Protein AF-A0A8H7M0T4-F1 (afdb_monomer)

pLDDT: mean 70.13, std 19.24, range [38.62, 97.56]

Secondary structure (DSSP, 8-state):
--PPPPHHHHHHHHTSHHHHHHHHHHHHHHHHHHHHHHHHHHHHHTTTSTT----------------HHHHHTTTTSSS--S-----TTSSHHHHSSSSS-TTS-HHHHHHHHHHHHHHH-HHHHHHHHHH-STTTS--GGGS-----TT--------------

Organism: NCBI:txid456999

Mean predicted aligned error: 22.92 Å

Structure (mmCIF, N/CA/C/O backbone):
data_AF-A0A8H7M0T4-F1
#
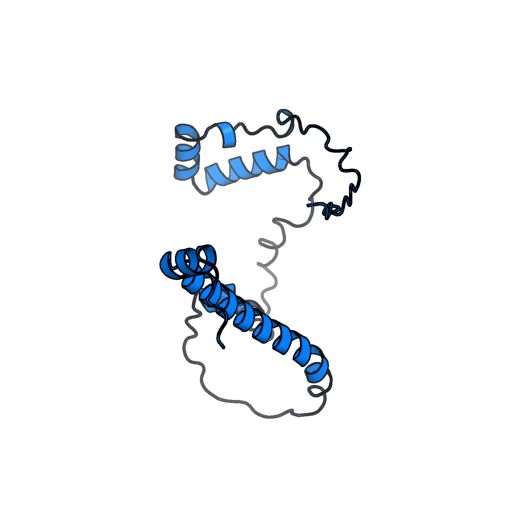_entry.id   AF-A0A8H7M0T4-F1
#
loop_
_atom_site.group_PDB
_atom_site.id
_atom_site.type_symbol
_atom_site.label_atom_id
_atom_site.label_alt_id
_atom_site.label_comp_id
_atom_site.label_asym_id
_atom_site.label_entity_id
_atom_site.label_seq_id
_atom_site.pdbx_PDB_ins_code
_atom_site.Cartn_x
_atom_site.Cartn_y
_atom_site.Cartn_z
_atom_site.occupancy
_atom_site.B_iso_or_equiv
_atom_site.auth_seq_id
_atom_site.auth_comp_id
_atom_site.auth_asym_id
_atom_site.auth_atom_id
_atom_site.pdbx_PDB_model_num
ATOM 1 N N . MET A 1 1 ? -23.831 -43.250 -9.443 1.00 47.44 1 MET A N 1
ATOM 2 C CA . MET A 1 1 ? -24.557 -42.620 -8.314 1.00 47.44 1 MET A CA 1
ATOM 3 C C . MET A 1 1 ? -23.833 -41.342 -7.909 1.00 47.44 1 MET A C 1
ATOM 5 O O . MET A 1 1 ? -22.732 -41.420 -7.381 1.00 47.44 1 MET A O 1
ATOM 9 N N . GLY A 1 2 ? -24.383 -40.166 -8.223 1.00 66.06 2 GLY A N 1
ATOM 10 C CA . GLY A 1 2 ? -23.748 -38.892 -7.874 1.00 66.06 2 GLY A CA 1
ATOM 11 C C . GLY A 1 2 ? -23.828 -38.643 -6.369 1.00 66.06 2 GLY A C 1
ATOM 12 O O . GLY A 1 2 ? -24.925 -38.491 -5.830 1.00 66.06 2 GLY A O 1
ATOM 13 N N . LYS A 1 3 ? -22.680 -38.611 -5.682 1.00 79.94 3 LYS A N 1
ATOM 14 C CA . LYS A 1 3 ? -22.619 -38.201 -4.274 1.00 79.94 3 LYS A CA 1
ATOM 15 C C . LYS A 1 3 ? -23.128 -36.760 -4.187 1.00 79.94 3 LYS A C 1
ATOM 17 O O . LYS A 1 3 ? -22.588 -35.864 -4.833 1.00 79.94 3 LYS A O 1
ATOM 22 N N . LYS A 1 4 ? -24.216 -36.542 -3.443 1.00 82.06 4 LYS A N 1
ATOM 23 C CA . LYS A 1 4 ? -24.786 -35.203 -3.253 1.00 82.06 4 LYS A CA 1
ATOM 24 C C . LYS A 1 4 ? -23.748 -34.339 -2.537 1.00 82.06 4 LYS A C 1
ATOM 26 O O . LYS A 1 4 ? -23.214 -34.751 -1.513 1.00 82.06 4 LYS A O 1
ATOM 31 N N . ALA A 1 5 ? -23.497 -33.142 -3.062 1.00 85.69 5 ALA A N 1
ATOM 32 C CA . ALA A 1 5 ? -22.607 -32.179 -2.425 1.00 85.69 5 ALA A CA 1
ATOM 33 C C . ALA A 1 5 ? -23.087 -31.866 -0.995 1.00 85.69 5 ALA A C 1
ATOM 35 O O . ALA A 1 5 ? -24.303 -31.755 -0.763 1.00 85.69 5 ALA A O 1
ATOM 36 N N . ALA A 1 6 ? -22.138 -31.747 -0.059 1.00 92.00 6 ALA A N 1
ATOM 37 C CA . ALA A 1 6 ? -22.405 -31.495 1.354 1.00 92.00 6 ALA A CA 1
ATOM 38 C C . ALA A 1 6 ? -23.278 -30.244 1.539 1.00 92.00 6 ALA A C 1
ATOM 40 O O . ALA A 1 6 ? -23.205 -29.290 0.758 1.00 92.00 6 ALA A O 1
ATOM 41 N N . LYS A 1 7 ? -24.114 -30.223 2.582 1.00 90.69 7 LYS A N 1
ATOM 42 C CA . LYS A 1 7 ? -25.057 -29.116 2.824 1.00 90.69 7 LYS A CA 1
ATOM 43 C C . LYS A 1 7 ? -24.342 -27.756 2.888 1.00 90.69 7 LYS A C 1
ATOM 45 O O . LYS A 1 7 ? -24.853 -26.796 2.319 1.00 90.69 7 LYS A O 1
ATOM 50 N N . SER A 1 8 ? -23.147 -27.707 3.477 1.00 89.25 8 SER A N 1
ATOM 51 C CA . SER A 1 8 ? -22.270 -26.527 3.523 1.00 89.25 8 SER A CA 1
ATOM 52 C C . SER A 1 8 ? -21.900 -26.017 2.127 1.00 89.25 8 SER A C 1
ATOM 54 O O . SER A 1 8 ? -22.167 -24.865 1.797 1.00 89.25 8 SER A O 1
ATOM 56 N N . THR A 1 9 ? -21.401 -26.892 1.250 1.00 89.38 9 THR A N 1
ATOM 57 C CA . THR A 1 9 ? -21.038 -26.528 -0.133 1.00 89.38 9 THR A CA 1
ATOM 58 C C . THR A 1 9 ? -22.228 -25.999 -0.935 1.00 89.38 9 THR A C 1
ATOM 60 O O . THR A 1 9 ? -22.076 -25.101 -1.759 1.00 89.38 9 THR A O 1
ATOM 63 N N . ARG A 1 10 ? -23.445 -26.486 -0.656 1.00 89.88 10 ARG A N 1
ATOM 64 C CA . ARG A 1 10 ? -24.669 -25.981 -1.294 1.00 89.88 10 ARG A CA 1
ATOM 65 C C . ARG A 1 10 ? -25.045 -24.581 -0.806 1.00 89.88 10 ARG A C 1
ATOM 67 O O . ARG A 1 10 ? -25.566 -23.793 -1.591 1.00 89.88 10 ARG A O 1
ATOM 74 N N . LYS A 1 11 ? -24.782 -24.262 0.464 1.00 93.44 11 LYS A N 1
ATOM 75 C CA . LYS A 1 11 ? -24.976 -22.913 1.020 1.00 93.44 11 LYS A CA 1
ATOM 76 C C . LYS A 1 11 ? -23.950 -21.932 0.455 1.00 93.44 11 LYS A C 1
ATOM 78 O O . LYS A 1 11 ? -24.356 -20.867 0.016 1.00 93.44 11 LYS A O 1
ATOM 83 N N . PHE A 1 12 ? -22.689 -22.342 0.335 1.00 91.62 12 PHE A N 1
ATOM 84 C CA . PHE A 1 12 ? -21.624 -21.554 -0.300 1.00 91.62 12 PHE A CA 1
ATOM 85 C C . PHE A 1 12 ? -21.854 -21.326 -1.807 1.00 91.62 12 PHE A C 1
ATOM 87 O O . PHE A 1 12 ? -21.570 -20.270 -2.369 1.00 91.62 12 PHE A O 1
ATOM 94 N N . ALA A 1 13 ? -22.436 -22.311 -2.496 1.00 91.06 13 ALA A N 1
ATOM 95 C CA . ALA A 1 13 ? -22.881 -22.118 -3.872 1.00 91.06 13 ALA A CA 1
ATOM 96 C C . ALA A 1 13 ? -24.031 -21.098 -3.958 1.00 91.06 13 ALA A C 1
ATOM 98 O O . ALA A 1 13 ? -24.051 -20.270 -4.867 1.00 91.06 13 ALA A O 1
ATOM 99 N N . LYS A 1 14 ? -24.972 -21.140 -3.003 1.00 91.62 14 LYS A N 1
ATOM 100 C CA . LYS A 1 14 ? -26.124 -20.229 -2.947 1.00 91.62 14 LYS A CA 1
ATOM 101 C C . LYS A 1 14 ? -25.751 -18.811 -2.484 1.00 91.62 14 LYS A C 1
ATOM 103 O O . LYS A 1 14 ? -26.413 -17.878 -2.920 1.00 91.62 14 LYS A O 1
ATOM 108 N N . SER A 1 15 ? -24.704 -18.635 -1.669 1.00 94.00 15 SER A N 1
ATOM 109 C CA . SER A 1 15 ? -24.203 -17.316 -1.234 1.00 94.00 15 SER A CA 1
ATOM 110 C C . SER A 1 15 ? -23.589 -16.502 -2.381 1.00 94.00 15 SER A C 1
ATOM 112 O O . SER A 1 15 ? -23.386 -15.301 -2.251 1.00 94.00 15 SER A O 1
ATOM 114 N N . GLY A 1 16 ? -23.297 -17.133 -3.526 1.00 94.31 16 GLY A N 1
ATOM 115 C CA . GLY A 1 16 ? -22.668 -16.479 -4.677 1.00 94.31 16 GLY A CA 1
ATOM 116 C C . GLY A 1 16 ? -21.148 -16.334 -4.552 1.00 94.31 16 GLY A C 1
ATOM 117 O O . GLY A 1 16 ? -20.478 -16.026 -5.542 1.00 94.31 16 GLY A O 1
ATOM 118 N N . GLU A 1 17 ? -20.576 -16.645 -3.390 1.00 94.19 17 GLU A N 1
ATOM 119 C CA . GLU A 1 17 ? -19.130 -16.659 -3.153 1.00 94.19 17 GLU A CA 1
ATOM 120 C C . GLU A 1 17 ? -18.426 -17.688 -4.038 1.00 94.19 17 GLU A C 1
ATOM 122 O O . GLU A 1 17 ? -17.358 -17.411 -4.584 1.00 94.19 17 GLU A O 1
ATOM 127 N N . LEU A 1 18 ? -19.060 -18.837 -4.302 1.00 93.88 18 LEU A N 1
ATOM 128 C CA . LEU A 1 18 ? -18.538 -19.818 -5.256 1.00 93.88 18 LEU A CA 1
ATOM 129 C C . LEU A 1 18 ? -18.341 -19.216 -6.656 1.00 93.88 18 LEU A C 1
ATOM 131 O O . LEU A 1 18 ? -17.346 -19.480 -7.328 1.00 93.88 18 LEU A O 1
ATOM 135 N N . LYS A 1 19 ? -19.270 -18.371 -7.111 1.00 95.50 19 LYS A N 1
ATOM 136 C CA . LYS A 1 19 ? -19.150 -17.711 -8.416 1.00 95.50 19 LYS A CA 1
ATOM 137 C C . LYS A 1 19 ? -18.009 -16.691 -8.405 1.00 95.50 19 LYS A C 1
ATOM 139 O O . LYS A 1 19 ? -17.222 -16.666 -9.352 1.00 95.50 19 LYS A O 1
ATOM 144 N N . ARG A 1 20 ? -17.889 -15.899 -7.332 1.00 96.44 20 ARG A N 1
ATOM 145 C CA . ARG A 1 20 ? -16.819 -14.901 -7.154 1.00 96.44 20 ARG A CA 1
ATOM 146 C C . ARG A 1 20 ? -15.436 -15.554 -7.123 1.00 96.44 20 ARG A C 1
ATOM 148 O O . ARG A 1 20 ? -14.560 -15.167 -7.891 1.00 96.44 20 ARG A O 1
ATOM 155 N N . THR A 1 21 ? -15.267 -16.605 -6.326 1.00 96.06 21 THR A N 1
ATOM 156 C CA . THR A 1 21 ? -14.008 -17.364 -6.210 1.00 96.06 21 THR A CA 1
ATOM 157 C C . THR A 1 21 ? -13.610 -18.033 -7.525 1.00 96.06 21 THR A C 1
ATOM 159 O O . THR A 1 21 ? -12.448 -17.961 -7.928 1.00 96.06 21 THR A O 1
ATOM 162 N N . ILE A 1 22 ? -14.561 -18.620 -8.263 1.00 96.38 22 ILE A N 1
ATOM 163 C CA . ILE A 1 22 ? -14.287 -19.182 -9.594 1.00 96.38 22 ILE A CA 1
ATOM 164 C C . ILE A 1 22 ? -13.835 -18.089 -10.571 1.00 96.38 22 ILE A C 1
ATOM 166 O O . ILE A 1 22 ? -12.882 -18.306 -11.323 1.00 96.38 22 ILE A O 1
ATOM 170 N N . GLN A 1 23 ? -14.486 -16.923 -10.578 1.00 97.00 23 GLN A N 1
ATOM 171 C CA . GLN A 1 23 ? -14.100 -15.806 -11.447 1.00 97.00 23 GLN A CA 1
ATOM 172 C C . GLN A 1 23 ? -12.712 -15.259 -11.094 1.00 97.00 23 GLN A C 1
ATOM 174 O O . GLN A 1 23 ? -11.881 -15.119 -11.992 1.00 97.00 23 GLN A O 1
ATOM 179 N N . ALA A 1 24 ? -12.428 -15.034 -9.809 1.00 97.06 24 ALA A N 1
ATOM 180 C CA . ALA A 1 24 ? -11.113 -14.612 -9.329 1.00 97.06 24 ALA A CA 1
ATOM 181 C C . ALA A 1 24 ? -10.023 -15.610 -9.746 1.00 97.06 24 ALA A C 1
ATOM 183 O O . ALA A 1 24 ? -9.022 -15.236 -10.356 1.00 97.06 24 ALA A O 1
ATOM 184 N N . ARG A 1 25 ? -10.272 -16.912 -9.550 1.00 96.62 25 ARG A N 1
ATOM 185 C CA . ARG A 1 25 ? -9.341 -17.972 -9.957 1.00 96.62 25 ARG A CA 1
ATOM 186 C C . ARG A 1 25 ? -9.109 -18.003 -11.467 1.00 96.62 25 ARG A C 1
ATOM 188 O O . ARG A 1 25 ? -7.992 -18.273 -11.900 1.00 96.62 25 ARG A O 1
ATOM 195 N N . ARG A 1 26 ? -10.135 -17.745 -12.284 1.00 97.56 26 ARG A N 1
ATOM 196 C CA . ARG A 1 26 ? -9.992 -17.665 -13.750 1.00 97.56 26 ARG A CA 1
ATOM 197 C C . ARG A 1 26 ? -9.142 -16.468 -14.168 1.00 97.56 26 ARG A C 1
ATOM 199 O O . ARG A 1 26 ? -8.243 -16.651 -14.982 1.00 97.56 26 ARG A O 1
ATOM 206 N N . LYS A 1 27 ? -9.382 -15.288 -13.586 1.00 97.19 27 LYS A N 1
ATOM 207 C CA . LYS A 1 27 ? -8.573 -14.084 -13.838 1.00 97.19 27 LYS A CA 1
ATOM 208 C C . LYS A 1 27 ? -7.111 -14.321 -13.463 1.00 97.19 27 LYS A C 1
ATOM 210 O O . LYS A 1 27 ? -6.233 -14.139 -14.299 1.00 97.19 27 LYS A O 1
ATOM 215 N N . PHE A 1 28 ? -6.864 -14.849 -12.265 1.00 96.00 28 PHE A N 1
ATOM 216 C CA . PHE A 1 28 ? -5.516 -15.172 -11.803 1.00 96.00 28 PHE A CA 1
ATOM 217 C C . PHE A 1 28 ? -4.814 -16.190 -12.712 1.00 96.00 28 PHE A C 1
ATOM 219 O O . PHE A 1 28 ? -3.666 -15.991 -13.096 1.00 96.00 28 PHE A O 1
ATOM 226 N N . LYS A 1 29 ? -5.509 -17.259 -13.131 1.00 96.44 29 LYS A N 1
ATOM 227 C CA . LYS A 1 29 ? -4.959 -18.228 -14.094 1.00 96.44 29 LYS A CA 1
ATOM 228 C C . LYS A 1 29 ? -4.620 -17.587 -15.438 1.00 96.44 29 LYS A C 1
ATOM 230 O O . LYS A 1 29 ? -3.588 -17.926 -16.004 1.00 96.44 29 LYS A O 1
ATOM 235 N N . ALA A 1 30 ? -5.460 -16.683 -15.942 1.00 94.75 30 ALA A N 1
ATOM 236 C CA . ALA A 1 30 ? -5.205 -15.989 -17.201 1.00 94.75 30 ALA A CA 1
ATOM 237 C C . ALA A 1 30 ? -3.964 -15.087 -17.106 1.00 94.75 30 ALA A C 1
ATOM 239 O O . ALA A 1 30 ? -3.115 -15.131 -17.993 1.00 94.75 30 ALA A O 1
ATOM 240 N N . VAL A 1 31 ? -3.826 -14.327 -16.015 1.00 94.25 31 VAL A N 1
ATOM 241 C CA . VAL A 1 31 ? -2.638 -13.498 -15.755 1.00 94.25 31 VAL A CA 1
ATOM 242 C C . VAL A 1 31 ? -1.396 -14.379 -15.622 1.00 94.25 31 VAL A C 1
ATOM 244 O O . VAL A 1 31 ? -0.433 -14.182 -16.356 1.00 94.25 31 VAL A O 1
ATOM 247 N N . LYS A 1 32 ? -1.448 -15.421 -14.785 1.00 95.06 32 LYS A N 1
ATOM 248 C CA . LYS A 1 32 ? -0.335 -16.360 -14.584 1.00 95.06 32 LYS A CA 1
ATOM 249 C C . LYS A 1 32 ? 0.095 -17.056 -15.879 1.00 95.06 32 LYS A C 1
ATOM 251 O O . LYS A 1 32 ? 1.286 -17.218 -16.117 1.00 95.06 32 LYS A O 1
ATOM 256 N N . ALA A 1 33 ? -0.849 -17.447 -16.736 1.00 92.88 33 ALA A N 1
ATOM 257 C CA . ALA A 1 33 ? -0.533 -18.046 -18.031 1.00 92.88 33 ALA A CA 1
ATOM 258 C C . ALA A 1 33 ? 0.170 -17.051 -18.969 1.00 92.88 33 ALA A C 1
ATOM 260 O O . ALA A 1 33 ? 1.144 -17.414 -19.625 1.00 92.88 33 ALA A O 1
ATOM 261 N N . LYS A 1 34 ? -0.273 -15.786 -19.004 1.00 90.69 34 LYS A N 1
ATOM 262 C CA . LYS A 1 34 ? 0.367 -14.729 -19.804 1.00 90.69 34 LYS A CA 1
ATOM 263 C C . LYS A 1 34 ? 1.779 -14.412 -19.311 1.00 90.69 34 LYS A C 1
ATOM 265 O O . LYS A 1 34 ? 2.697 -14.314 -20.124 1.00 90.69 34 LYS A O 1
ATOM 270 N N . THR A 1 35 ? 1.974 -14.286 -17.999 1.00 87.56 35 THR A N 1
ATOM 271 C CA . THR A 1 35 ? 3.297 -13.997 -17.427 1.00 87.56 35 THR A CA 1
ATOM 272 C C . THR A 1 35 ? 4.263 -15.164 -17.625 1.00 87.56 35 THR A C 1
ATOM 274 O O . THR A 1 35 ? 5.401 -14.953 -18.045 1.00 87.56 35 THR A O 1
ATOM 277 N N . GLN A 1 36 ? 3.809 -16.408 -17.435 1.00 85.88 36 GLN A N 1
ATOM 278 C CA . GLN A 1 36 ? 4.624 -17.594 -17.713 1.00 85.88 36 GLN A CA 1
ATOM 279 C C . GLN A 1 36 ? 4.968 -17.740 -19.204 1.00 85.88 36 GLN A C 1
ATOM 281 O O . GLN A 1 36 ? 6.110 -18.063 -19.525 1.00 85.88 36 GLN A O 1
ATOM 286 N N . ALA A 1 37 ? 4.041 -17.438 -20.121 1.00 81.44 37 ALA A N 1
ATOM 287 C CA . ALA A 1 37 ? 4.315 -17.460 -21.562 1.00 81.44 37 ALA A CA 1
ATOM 288 C C . ALA A 1 37 ? 5.392 -16.435 -21.973 1.00 81.44 37 ALA A C 1
ATOM 290 O O . ALA A 1 37 ? 6.258 -16.745 -22.793 1.00 81.44 37 ALA A O 1
ATOM 291 N N . ARG A 1 38 ? 5.395 -15.241 -21.363 1.00 74.94 38 ARG A N 1
ATOM 292 C CA . ARG A 1 38 ? 6.442 -14.223 -21.574 1.00 74.94 38 ARG A CA 1
ATOM 293 C C . ARG A 1 38 ? 7.795 -14.664 -21.002 1.00 74.94 38 ARG A C 1
ATOM 295 O O . ARG A 1 38 ? 8.817 -14.508 -21.670 1.00 74.94 38 ARG A O 1
ATOM 302 N N . LYS A 1 39 ? 7.804 -15.282 -19.814 1.00 73.88 39 LYS A N 1
ATOM 303 C CA . LYS A 1 39 ? 9.027 -15.814 -19.186 1.00 73.88 39 LYS A CA 1
ATOM 304 C C . LYS A 1 39 ? 9.645 -16.958 -20.004 1.00 73.88 39 LYS A C 1
ATOM 306 O O . LYS A 1 39 ? 10.861 -17.012 -20.142 1.00 73.88 39 LYS A O 1
ATOM 311 N N . GLY A 1 40 ? 8.823 -17.810 -20.621 1.00 62.41 40 GLY A N 1
ATOM 312 C CA . GLY A 1 40 ? 9.285 -18.877 -21.517 1.00 62.41 40 GLY A CA 1
ATOM 313 C C . GLY A 1 40 ? 9.799 -18.393 -22.882 1.00 62.41 40 GLY A C 1
ATOM 314 O O . GLY A 1 40 ? 10.698 -19.007 -23.449 1.00 62.41 40 GLY A O 1
ATOM 315 N N . GLN A 1 41 ? 9.282 -17.277 -23.415 1.00 57.88 41 GLN A N 1
ATOM 316 C CA . GLN A 1 41 ? 9.738 -16.729 -24.702 1.00 57.88 41 GLN A CA 1
ATOM 317 C C . GLN A 1 41 ? 11.011 -15.877 -24.616 1.00 57.88 41 GLN A C 1
ATOM 319 O O . GLN A 1 41 ? 11.744 -15.813 -25.607 1.00 57.88 41 GLN A O 1
ATOM 324 N N . ARG A 1 42 ? 11.320 -15.258 -23.465 1.00 55.25 42 ARG A N 1
ATOM 325 C CA . ARG A 1 42 ? 12.587 -14.520 -23.280 1.00 55.25 42 ARG A CA 1
ATOM 326 C C . ARG A 1 42 ? 13.823 -15.429 -23.401 1.00 55.25 42 ARG A C 1
ATOM 328 O O . ARG A 1 42 ? 14.837 -14.978 -23.917 1.00 55.25 42 ARG A O 1
ATOM 335 N N . GLY A 1 43 ? 13.707 -16.721 -23.075 1.00 53.22 43 GLY A N 1
ATOM 336 C CA . GLY A 1 43 ? 14.788 -17.701 -23.270 1.00 53.22 43 GLY A CA 1
ATOM 337 C C . GLY A 1 43 ? 15.037 -18.127 -24.726 1.00 53.22 43 GLY A C 1
ATOM 338 O O . GLY A 1 43 ? 16.135 -18.562 -25.052 1.00 53.22 43 GLY A O 1
ATOM 339 N N . VAL A 1 44 ? 14.051 -17.984 -25.625 1.00 52.25 44 VAL A N 1
ATOM 340 C CA . VAL A 1 44 ? 14.159 -18.446 -27.029 1.00 52.25 44 VAL A CA 1
ATOM 341 C C . VAL A 1 44 ? 14.305 -17.284 -28.022 1.00 52.25 44 VAL A C 1
ATOM 343 O O . VAL A 1 44 ? 14.871 -17.460 -29.097 1.00 52.25 44 VAL A O 1
ATOM 346 N N . ARG A 1 45 ? 13.847 -16.066 -27.694 1.00 46.94 45 ARG A N 1
ATOM 347 C CA . ARG A 1 45 ? 13.963 -14.910 -28.609 1.00 46.94 45 ARG A CA 1
ATOM 348 C C . ARG A 1 45 ? 15.337 -14.231 -28.584 1.00 46.94 45 ARG A C 1
ATOM 350 O O . ARG A 1 45 ? 15.703 -13.639 -29.595 1.00 46.94 45 ARG A O 1
ATOM 357 N N . MET A 1 46 ? 16.136 -14.394 -27.523 1.00 44.75 46 MET A N 1
ATOM 358 C CA . MET A 1 46 ? 17.531 -13.917 -27.502 1.00 44.75 46 MET A CA 1
ATOM 359 C C . MET A 1 46 ? 18.480 -14.706 -28.424 1.00 44.75 46 MET A C 1
ATOM 361 O O . MET A 1 46 ? 19.572 -14.223 -28.711 1.00 44.75 46 MET A O 1
ATOM 365 N N . SER A 1 47 ? 18.088 -15.879 -28.939 1.00 42.81 47 SER A N 1
ATOM 366 C CA . SER A 1 47 ? 18.944 -16.675 -29.835 1.00 42.81 47 SER A CA 1
ATOM 367 C C . SER A 1 47 ? 18.686 -16.454 -31.334 1.00 42.81 47 SER A C 1
ATOM 369 O O . SER A 1 47 ? 19.480 -16.908 -32.154 1.00 42.81 47 SER A O 1
ATOM 371 N N . MET A 1 48 ? 17.626 -15.729 -31.725 1.00 45.38 48 MET A N 1
ATOM 372 C CA . MET A 1 48 ? 17.199 -15.626 -33.137 1.00 45.38 48 MET A CA 1
ATOM 373 C C . MET A 1 48 ? 17.243 -14.213 -33.748 1.00 45.38 48 MET A C 1
ATOM 375 O O . MET A 1 48 ? 17.079 -14.085 -34.961 1.00 45.38 48 MET A O 1
ATOM 379 N N . THR A 1 49 ? 17.500 -13.145 -32.982 1.00 41.16 49 THR A N 1
ATOM 380 C CA . THR A 1 49 ? 17.493 -11.762 -33.516 1.00 41.16 49 THR A CA 1
ATOM 381 C C . THR A 1 49 ? 18.861 -11.214 -33.943 1.00 41.16 49 THR A C 1
ATOM 383 O O . THR A 1 49 ? 18.906 -10.187 -34.611 1.00 41.16 49 THR A O 1
ATOM 386 N N . ARG A 1 50 ? 19.985 -11.913 -33.713 1.00 49.75 50 ARG A N 1
ATOM 387 C CA . ARG A 1 50 ? 21.317 -11.457 -34.188 1.00 49.75 50 ARG A CA 1
ATOM 388 C C . ARG A 1 50 ? 21.592 -11.669 -35.687 1.00 49.75 50 ARG A C 1
ATOM 390 O O . ARG A 1 50 ? 22.673 -11.331 -36.159 1.00 49.75 50 ARG A O 1
ATOM 397 N N . ARG A 1 51 ? 20.660 -12.230 -36.473 1.00 45.72 51 ARG A N 1
ATOM 398 C CA . ARG A 1 51 ? 20.961 -12.656 -37.857 1.00 45.72 51 ARG A CA 1
ATOM 399 C C . ARG A 1 51 ? 19.855 -12.396 -38.887 1.00 45.72 51 ARG A C 1
ATOM 401 O O . ARG A 1 51 ? 19.588 -13.279 -39.694 1.00 45.72 51 ARG A O 1
ATOM 408 N N . LYS A 1 52 ? 19.226 -11.211 -38.944 1.00 43.88 52 LYS A N 1
ATOM 409 C CA . LYS A 1 52 ? 18.643 -10.718 -40.219 1.00 43.88 52 LYS A CA 1
ATOM 410 C C . LYS A 1 52 ? 18.113 -9.279 -40.168 1.00 43.88 52 LYS A C 1
ATOM 412 O O . LYS A 1 52 ? 17.210 -9.002 -39.397 1.00 43.88 52 LYS A O 1
ATOM 417 N N . LYS A 1 53 ? 18.544 -8.498 -41.173 1.00 39.09 53 LYS A N 1
ATOM 418 C CA . LYS A 1 53 ? 18.018 -7.208 -41.683 1.00 39.09 53 LYS A CA 1
ATOM 419 C C . LYS A 1 53 ? 18.340 -5.984 -40.808 1.00 39.09 53 LYS A C 1
ATOM 421 O O . LYS A 1 53 ? 17.841 -5.909 -39.707 1.00 39.09 53 LYS A O 1
ATOM 426 N N . ARG A 1 54 ? 19.092 -4.944 -41.208 1.00 45.59 54 ARG A N 1
ATOM 427 C CA . ARG A 1 54 ? 19.461 -4.380 -42.530 1.00 45.59 54 ARG A CA 1
ATOM 428 C C . ARG A 1 54 ? 18.341 -4.486 -43.566 1.00 45.59 54 ARG A C 1
ATOM 430 O O . ARG A 1 54 ? 18.339 -5.429 -44.357 1.00 45.59 54 ARG A O 1
ATOM 437 N N . ARG A 1 55 ? 17.410 -3.521 -43.559 1.00 43.19 55 ARG A N 1
ATOM 438 C CA . ARG A 1 55 ? 16.861 -2.803 -44.737 1.00 43.19 55 ARG A CA 1
ATOM 439 C C . ARG A 1 55 ? 15.479 -2.184 -44.450 1.00 43.19 55 ARG A C 1
ATOM 441 O O . ARG A 1 55 ? 14.512 -2.917 -44.290 1.00 43.19 55 ARG A O 1
ATOM 448 N N . LYS A 1 56 ? 15.435 -0.865 -44.682 1.00 38.62 56 LYS A N 1
ATOM 449 C CA . LYS A 1 56 ? 14.395 -0.073 -45.375 1.00 38.62 56 LYS A CA 1
ATOM 450 C C . LYS A 1 56 ? 13.388 0.720 -44.517 1.00 38.62 56 LYS A C 1
ATOM 452 O O . LYS A 1 56 ? 12.602 0.158 -43.771 1.00 38.62 56 LYS A O 1
ATOM 457 N N . LYS A 1 57 ? 13.457 2.040 -44.743 1.00 45.47 57 LYS A N 1
ATOM 458 C CA . LYS A 1 57 ? 12.653 3.169 -44.252 1.00 45.47 57 LYS A CA 1
ATOM 459 C C . LYS A 1 57 ? 11.186 3.159 -44.741 1.00 45.47 57 LYS A C 1
ATOM 461 O O . LYS A 1 57 ? 10.887 2.535 -45.756 1.00 45.47 57 LYS A O 1
ATOM 466 N N . THR A 1 58 ? 10.407 4.031 -44.082 1.00 49.47 58 THR A N 1
ATOM 467 C CA . THR A 1 58 ? 9.179 4.768 -44.476 1.00 49.47 58 THR A CA 1
ATOM 468 C C . THR A 1 58 ? 7.810 4.150 -44.156 1.00 49.47 58 THR A C 1
ATOM 470 O O . THR A 1 58 ? 7.341 3.310 -44.917 1.00 49.47 58 THR A O 1
ATOM 473 N N . SER A 1 59 ? 7.113 4.698 -43.146 1.00 39.50 59 SER A N 1
ATOM 474 C CA . SER A 1 59 ? 5.720 5.188 -43.266 1.00 39.50 59 SER A CA 1
ATOM 475 C C . SER A 1 59 ? 5.167 5.764 -41.945 1.00 39.50 59 SER A C 1
ATOM 477 O O . SER A 1 59 ? 5.010 5.016 -40.991 1.00 39.50 59 SER A O 1
ATOM 479 N N . ARG A 1 60 ? 4.818 7.063 -41.965 1.00 50.66 60 ARG A N 1
ATOM 480 C CA . ARG A 1 60 ? 3.673 7.745 -41.305 1.00 50.66 60 ARG A CA 1
ATOM 481 C C . ARG A 1 60 ? 3.324 7.317 -39.862 1.00 50.66 60 ARG A C 1
ATOM 483 O O . ARG A 1 60 ? 2.660 6.304 -39.675 1.00 50.66 60 ARG A O 1
ATOM 490 N N . VAL A 1 61 ? 3.651 8.160 -38.879 1.00 47.84 61 VAL A N 1
ATOM 491 C CA . VAL A 1 61 ? 3.244 7.997 -37.469 1.00 47.84 61 VAL A CA 1
ATOM 492 C C . VAL A 1 61 ? 1.957 8.812 -37.202 1.00 47.84 61 VAL A C 1
ATOM 494 O O . VAL A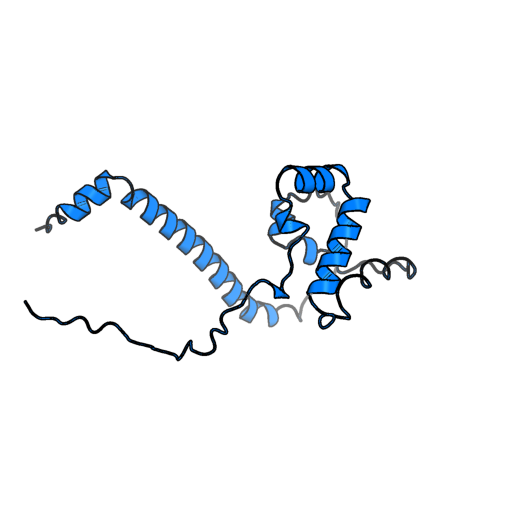 1 61 ? 1.939 10.002 -37.522 1.00 47.84 61 VAL A O 1
ATOM 497 N N . PRO A 1 62 ? 0.858 8.211 -36.701 1.00 57.69 62 PRO A N 1
ATOM 498 C CA . PRO A 1 62 ? -0.301 8.938 -36.165 1.00 57.69 62 PRO A CA 1
ATOM 499 C C . PRO A 1 62 ? 0.006 9.490 -34.756 1.00 57.69 62 PRO A C 1
ATOM 501 O O . PRO A 1 62 ? 0.883 8.946 -34.092 1.00 57.69 62 PRO A O 1
ATOM 504 N N . PRO A 1 63 ? -0.691 10.539 -34.270 1.00 52.38 63 PRO A N 1
ATOM 505 C CA . PRO A 1 63 ? -0.419 11.109 -32.951 1.00 52.38 63 PRO A CA 1
ATOM 506 C C . PRO A 1 63 ? -0.659 10.053 -31.866 1.00 52.38 63 PRO A C 1
ATOM 508 O O . PRO A 1 63 ? -1.775 9.557 -31.700 1.00 52.38 63 PRO A O 1
ATOM 511 N N . ILE A 1 64 ? 0.409 9.685 -31.162 1.00 61.03 64 ILE A N 1
ATOM 512 C CA . ILE A 1 64 ? 0.398 8.667 -30.117 1.00 61.03 64 ILE A CA 1
ATOM 513 C C . ILE A 1 64 ? -0.191 9.310 -28.858 1.00 61.03 64 ILE A C 1
ATOM 515 O O . ILE A 1 64 ? 0.523 9.8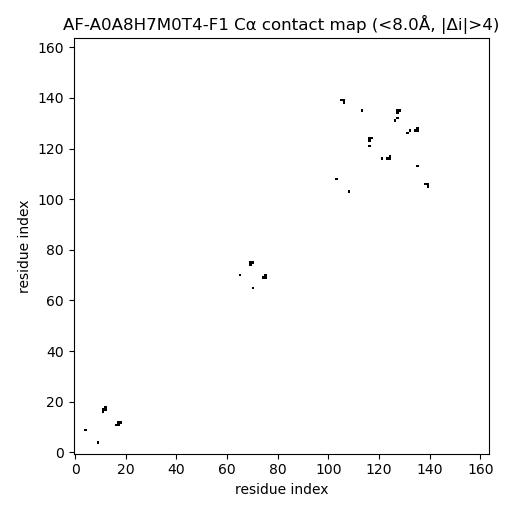46 -28.017 1.00 61.03 64 ILE A O 1
ATOM 519 N N . ALA A 1 65 ? -1.516 9.295 -28.734 1.00 65.19 65 ALA A N 1
ATOM 520 C CA . ALA A 1 65 ? -2.169 9.535 -27.455 1.00 65.19 65 ALA A CA 1
ATOM 521 C C . ALA A 1 65 ? -1.967 8.283 -26.584 1.00 65.19 65 ALA A C 1
ATOM 523 O O . ALA A 1 65 ? -2.818 7.393 -26.574 1.00 65.19 65 ALA A O 1
ATOM 524 N N . LYS A 1 66 ? -0.804 8.183 -25.924 1.00 73.12 66 LYS A N 1
ATOM 525 C CA . LYS A 1 66 ? -0.510 7.115 -24.957 1.00 73.12 66 LYS A CA 1
ATOM 526 C C . LYS A 1 66 ? -1.562 7.181 -23.856 1.00 73.12 66 LYS A C 1
ATOM 528 O O . LYS A 1 66 ? -1.783 8.232 -23.255 1.00 73.12 66 LYS A O 1
ATOM 533 N N . THR A 1 67 ? -2.269 6.078 -23.647 1.00 76.25 67 THR A N 1
ATOM 534 C CA . THR A 1 67 ? -3.263 6.003 -22.576 1.00 76.25 67 THR A CA 1
ATOM 535 C C . THR A 1 67 ? -2.556 5.746 -21.247 1.00 76.25 67 THR A C 1
ATOM 537 O O . THR A 1 67 ? -1.442 5.231 -21.221 1.00 76.25 67 THR A O 1
ATOM 540 N N . VAL A 1 68 ? -3.193 6.083 -20.124 1.00 77.62 68 VAL A N 1
ATOM 541 C CA . VAL A 1 68 ? -2.641 5.821 -18.777 1.00 77.62 68 VAL A CA 1
ATOM 542 C C . VAL A 1 68 ? -2.317 4.329 -18.578 1.00 77.62 68 VAL A C 1
ATOM 544 O O . VAL A 1 68 ? -1.376 3.985 -17.867 1.00 77.62 68 VAL A O 1
ATOM 547 N N . ASP A 1 69 ? -3.034 3.440 -19.272 1.00 73.06 69 ASP A N 1
ATOM 548 C CA . ASP A 1 69 ? -2.732 2.007 -19.296 1.00 73.06 69 ASP A CA 1
ATOM 549 C C . ASP A 1 69 ? -1.398 1.686 -20.003 1.00 73.06 69 ASP A C 1
ATOM 551 O O . ASP A 1 69 ? -0.712 0.761 -19.578 1.00 73.06 69 ASP A O 1
ATOM 555 N N . ASP A 1 70 ? -0.974 2.428 -21.032 1.00 79.31 70 ASP A N 1
ATOM 556 C CA . ASP A 1 70 ? 0.330 2.216 -21.693 1.00 79.31 70 ASP A CA 1
ATOM 557 C C . ASP A 1 70 ? 1.498 2.683 -20.809 1.00 79.31 70 ASP A C 1
ATOM 559 O O . ASP A 1 70 ? 2.557 2.051 -20.780 1.00 79.31 70 ASP A O 1
ATOM 563 N N . LEU A 1 71 ? 1.271 3.730 -20.010 1.00 76.00 71 LEU A N 1
ATOM 564 C CA . LEU A 1 71 ? 2.225 4.222 -19.014 1.00 76.00 71 LEU A CA 1
ATOM 565 C C . LEU A 1 71 ? 2.441 3.202 -17.884 1.00 76.00 71 LEU A C 1
ATOM 567 O O . LEU A 1 71 ? 3.576 2.872 -17.549 1.00 76.00 71 LEU A O 1
ATOM 571 N N . LEU A 1 72 ? 1.355 2.636 -17.347 1.00 84.38 72 LEU A N 1
ATOM 572 C CA . LEU A 1 72 ? 1.409 1.644 -16.264 1.00 84.38 72 LEU A CA 1
ATOM 573 C C . LEU A 1 72 ? 1.898 0.263 -16.730 1.00 84.38 72 LEU A C 1
ATOM 575 O O . LEU A 1 72 ? 2.434 -0.508 -15.934 1.00 84.38 72 LEU A O 1
ATOM 579 N N . ASN A 1 73 ? 1.727 -0.069 -18.013 1.00 76.94 73 ASN A N 1
ATOM 580 C CA . ASN A 1 73 ? 2.212 -1.326 -18.591 1.00 76.94 73 ASN A CA 1
ATOM 581 C C . ASN A 1 73 ? 3.693 -1.282 -19.017 1.00 76.94 73 ASN A C 1
ATOM 583 O O . ASN A 1 73 ? 4.204 -2.310 -19.474 1.00 76.94 73 ASN A O 1
ATOM 587 N N . GLY A 1 74 ? 4.380 -0.146 -18.836 1.00 66.75 74 GLY A N 1
ATOM 588 C CA . GLY A 1 74 ? 5.814 0.009 -19.098 1.00 66.75 74 GLY A CA 1
ATOM 589 C C . GLY A 1 74 ? 6.185 0.268 -20.562 1.00 66.75 74 GLY A C 1
ATOM 590 O O . GLY A 1 74 ? 7.358 0.162 -20.903 1.00 66.75 74 GLY A O 1
ATOM 591 N N . ASP A 1 75 ? 5.222 0.623 -21.421 1.00 70.31 75 ASP A N 1
ATOM 592 C CA . ASP A 1 75 ? 5.455 0.927 -22.847 1.00 70.31 75 ASP A CA 1
ATOM 593 C C . ASP A 1 75 ? 6.164 2.285 -23.050 1.00 70.31 75 ASP A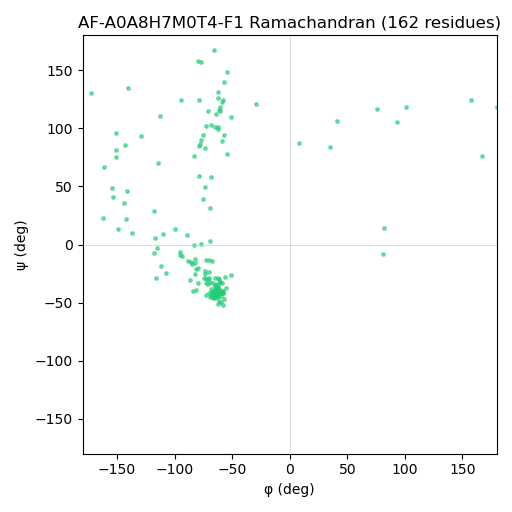 C 1
ATOM 595 O O . ASP A 1 75 ? 6.693 2.573 -24.120 1.00 70.31 75 ASP A O 1
ATOM 599 N N . LEU A 1 76 ? 6.230 3.123 -22.005 1.00 66.38 76 LEU A N 1
ATOM 600 C CA . LEU A 1 76 ? 6.990 4.378 -22.027 1.00 66.38 76 LEU A CA 1
ATOM 601 C C . LEU A 1 76 ? 8.516 4.150 -22.014 1.00 66.38 76 LEU A C 1
ATOM 603 O O . LEU A 1 76 ? 9.238 4.942 -22.606 1.00 66.38 76 LEU A O 1
ATOM 607 N N . MET A 1 77 ? 8.999 3.061 -21.404 1.00 64.25 77 MET A N 1
ATOM 608 C CA . MET A 1 77 ? 10.439 2.772 -21.277 1.00 64.25 77 MET A CA 1
ATOM 609 C C . MET A 1 77 ? 11.037 2.058 -22.505 1.00 64.25 77 MET A C 1
ATOM 611 O O . MET A 1 77 ? 12.252 2.043 -22.665 1.00 64.25 77 MET A O 1
ATOM 615 N N . ASP A 1 78 ? 10.209 1.471 -23.381 1.00 58.22 78 ASP A N 1
ATOM 616 C CA . ASP A 1 78 ? 10.664 0.711 -24.563 1.00 58.22 78 ASP A CA 1
ATOM 617 C C . ASP A 1 78 ? 10.741 1.570 -25.856 1.00 58.22 78 ASP A C 1
ATOM 619 O O . ASP A 1 78 ? 11.294 1.109 -26.856 1.00 58.22 78 ASP A O 1
ATOM 623 N N . GLU A 1 79 ? 10.219 2.809 -25.868 1.00 53.22 79 GLU A N 1
ATOM 624 C CA . GLU A 1 79 ? 10.187 3.700 -27.056 1.00 53.22 79 GLU A CA 1
ATOM 625 C C . GLU A 1 79 ? 11.124 4.923 -26.956 1.00 53.22 79 GLU A C 1
ATOM 627 O O . GLU A 1 79 ? 11.082 5.808 -27.807 1.00 53.22 79 GLU A O 1
ATOM 632 N N . GLN A 1 80 ? 11.994 4.988 -25.946 1.00 51.66 80 GLN A N 1
ATOM 633 C CA . G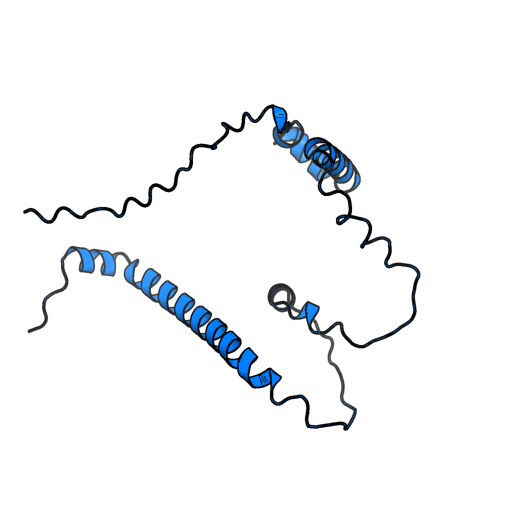LN A 1 80 ? 12.995 6.052 -25.803 1.00 51.66 80 GLN A CA 1
ATOM 634 C C . GLN A 1 80 ? 14.398 5.463 -25.948 1.00 51.66 80 GLN A C 1
ATOM 636 O O . GLN A 1 80 ? 15.151 5.298 -24.996 1.00 51.66 80 GLN A O 1
ATOM 641 N N . GLY A 1 81 ? 14.718 5.058 -27.172 1.00 52.31 81 GLY A N 1
ATOM 642 C CA . GLY A 1 81 ? 16.019 4.497 -27.505 1.00 52.31 81 GLY A CA 1
ATOM 643 C C . GLY A 1 81 ? 16.262 4.546 -29.000 1.00 52.31 81 GLY A C 1
ATOM 644 O O . GLY A 1 81 ? 16.239 3.487 -29.619 1.00 52.31 81 GLY A O 1
ATOM 645 N N . ASP A 1 82 ? 16.384 5.762 -29.552 1.00 55.06 82 ASP A N 1
ATOM 646 C CA . ASP A 1 82 ? 17.228 6.151 -30.706 1.00 55.06 82 ASP A CA 1
ATOM 647 C C . ASP A 1 82 ? 16.820 7.561 -31.204 1.00 55.06 82 ASP A C 1
ATOM 649 O O . ASP A 1 82 ? 16.111 7.682 -32.202 1.00 55.06 82 ASP A O 1
ATOM 653 N N . ASP A 1 83 ? 17.222 8.623 -30.496 1.00 45.44 83 ASP A N 1
ATOM 654 C CA . ASP A 1 83 ? 17.433 9.948 -31.109 1.00 45.44 83 ASP A CA 1
ATOM 655 C C . ASP A 1 83 ? 18.514 10.694 -30.312 1.00 45.44 83 ASP A C 1
ATOM 657 O O . ASP A 1 83 ? 18.263 11.250 -29.244 1.00 45.44 83 ASP A O 1
ATOM 661 N N . GLU A 1 84 ? 19.754 10.613 -30.796 1.00 54.44 84 GLU A N 1
ATOM 662 C CA . GLU A 1 84 ? 20.844 11.482 -30.358 1.00 54.44 84 GLU A CA 1
ATOM 663 C C . GLU A 1 84 ? 20.608 12.886 -30.931 1.00 54.44 84 GLU A C 1
ATOM 665 O O . GLU A 1 84 ? 20.894 13.152 -32.102 1.00 54.44 84 GLU A O 1
ATOM 670 N N . SER A 1 85 ? 20.113 13.794 -30.094 1.00 40.22 85 SER A N 1
ATOM 671 C CA . SER A 1 85 ? 20.256 15.235 -30.292 1.00 40.22 85 SER A CA 1
ATOM 672 C C . SER A 1 85 ? 20.800 15.862 -29.012 1.00 40.22 85 SER A C 1
ATOM 674 O O . SER A 1 85 ? 20.048 16.127 -28.080 1.00 40.22 85 SER A O 1
ATOM 676 N N . ASP A 1 86 ? 22.126 15.992 -28.981 1.00 54.72 86 ASP A N 1
ATOM 677 C CA . ASP A 1 86 ? 22.890 17.172 -28.554 1.00 54.72 86 ASP A CA 1
ATOM 678 C C . ASP A 1 86 ? 22.055 18.302 -27.915 1.00 54.72 86 ASP A C 1
ATOM 680 O O . ASP A 1 86 ? 21.604 19.217 -28.605 1.00 54.72 86 ASP A O 1
ATOM 684 N N . ASP A 1 87 ? 21.842 18.205 -26.601 1.00 44.72 87 ASP A N 1
ATOM 685 C CA . ASP A 1 87 ? 21.561 19.336 -25.708 1.00 44.72 87 ASP A CA 1
ATOM 686 C C . ASP A 1 87 ? 22.092 18.968 -24.311 1.00 44.72 87 ASP A C 1
ATOM 688 O O . ASP A 1 87 ? 21.371 18.533 -23.412 1.00 44.72 87 ASP A O 1
ATOM 692 N N . GLU A 1 88 ? 23.418 19.027 -24.173 1.00 53.59 88 GLU A N 1
ATOM 693 C CA . GLU A 1 88 ? 24.169 18.718 -22.949 1.00 53.59 88 GLU A CA 1
ATOM 694 C C . GLU A 1 88 ? 24.065 19.827 -21.878 1.00 53.59 88 GLU A C 1
ATOM 696 O O . GLU A 1 88 ? 25.054 20.105 -21.210 1.00 53.59 88 GLU A O 1
ATOM 701 N N . GLU A 1 89 ? 22.910 20.476 -21.674 1.00 52.88 89 GLU A N 1
ATOM 702 C CA . GLU A 1 89 ? 22.786 21.532 -20.644 1.00 52.88 89 GLU A CA 1
ATOM 703 C C . GLU A 1 89 ? 21.452 21.579 -19.862 1.00 52.88 89 GLU A C 1
ATOM 705 O O . GLU A 1 89 ? 21.144 22.606 -19.263 1.00 52.88 89 GLU A O 1
ATOM 710 N N . ASP A 1 90 ? 20.663 20.495 -19.773 1.00 51.16 90 ASP A N 1
ATOM 711 C CA . ASP A 1 90 ? 19.512 20.475 -18.833 1.00 51.16 90 ASP A CA 1
ATOM 712 C C . ASP A 1 90 ? 19.086 19.072 -18.351 1.00 51.16 90 ASP A C 1
ATOM 714 O O . ASP A 1 90 ? 17.906 18.734 -18.271 1.00 51.16 90 ASP A O 1
ATOM 718 N N . ALA A 1 91 ? 20.055 18.205 -18.049 1.00 48.16 91 ALA A N 1
ATOM 719 C CA . ALA A 1 91 ? 19.795 16.887 -17.449 1.00 48.16 91 ALA A CA 1
ATOM 720 C C . ALA A 1 91 ? 20.378 16.728 -16.034 1.00 48.16 91 ALA A C 1
ATOM 722 O O . ALA A 1 91 ? 20.129 15.715 -15.381 1.00 48.16 91 ALA A O 1
ATOM 723 N N . GLU A 1 92 ? 21.095 17.731 -15.518 1.00 51.19 92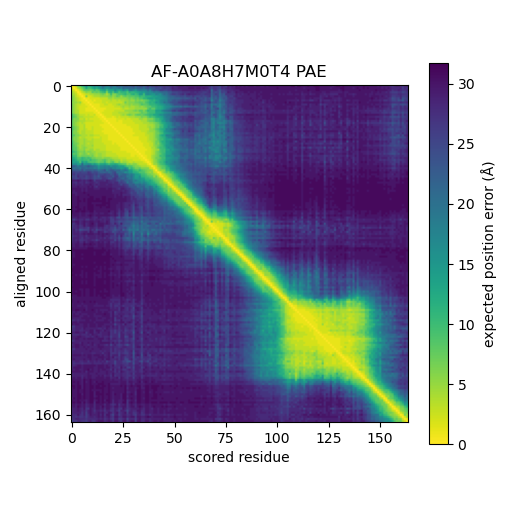 GLU A N 1
ATOM 724 C CA . GLU A 1 92 ? 21.625 17.692 -14.147 1.00 51.19 92 GLU A CA 1
ATOM 725 C C . GLU A 1 92 ? 20.589 18.113 -13.087 1.00 51.19 92 GLU A C 1
ATOM 727 O O . GLU A 1 92 ? 20.766 17.825 -11.908 1.00 51.19 92 GLU A O 1
ATOM 732 N N . SER A 1 93 ? 19.445 18.699 -13.473 1.00 53.59 93 SER A N 1
ATOM 733 C CA . SER A 1 93 ? 18.410 19.116 -12.507 1.00 53.59 93 SER A CA 1
ATOM 734 C C . SER A 1 93 ? 17.463 17.996 -12.047 1.00 53.59 93 SER A C 1
ATOM 736 O O . SER A 1 93 ? 16.759 18.188 -11.057 1.00 53.59 93 SER A O 1
ATOM 738 N N . LEU A 1 94 ? 17.395 16.853 -12.738 1.00 52.44 94 LEU A N 1
ATOM 739 C CA . LEU A 1 94 ? 16.508 15.734 -12.361 1.00 52.44 94 LEU A CA 1
ATOM 740 C C . LEU A 1 94 ? 17.266 14.494 -11.876 1.00 52.44 94 LEU A C 1
ATOM 742 O O . LEU A 1 94 ? 16.680 13.663 -11.190 1.00 52.44 94 LEU A O 1
ATOM 746 N N . ALA A 1 95 ? 18.559 14.385 -12.191 1.00 48.44 95 ALA A N 1
ATOM 747 C CA . ALA A 1 95 ? 19.437 13.337 -11.671 1.00 48.44 95 ALA A CA 1
ATOM 748 C C . ALA A 1 95 ? 20.101 13.712 -10.329 1.00 48.44 95 ALA A C 1
ATOM 750 O O . ALA A 1 95 ? 20.599 12.834 -9.640 1.00 48.44 95 ALA A O 1
ATOM 751 N N . SER A 1 96 ? 20.067 14.989 -9.925 1.00 51.47 96 SER A N 1
ATOM 752 C CA . SER A 1 96 ? 20.671 15.480 -8.672 1.00 51.47 96 SER A CA 1
ATOM 753 C C . SER A 1 96 ? 19.734 15.429 -7.451 1.00 51.47 96 SER A C 1
ATOM 755 O O . SER A 1 96 ? 20.073 16.002 -6.417 1.00 51.47 96 SER A O 1
ATOM 757 N N . MET A 1 97 ? 18.543 14.822 -7.541 1.00 55.66 97 MET A N 1
ATOM 758 C CA . MET A 1 97 ? 17.523 14.999 -6.494 1.00 55.66 97 MET A CA 1
ATOM 759 C C . MET A 1 97 ? 17.102 13.752 -5.712 1.00 55.66 97 MET A C 1
ATOM 761 O O . MET A 1 97 ? 16.200 13.889 -4.895 1.00 55.66 97 MET A O 1
ATOM 765 N N . ASN A 1 98 ? 17.716 12.572 -5.897 1.00 55.53 98 ASN A N 1
ATOM 766 C CA . ASN A 1 98 ? 17.384 11.434 -5.018 1.00 55.53 98 ASN A CA 1
ATOM 767 C C . ASN A 1 98 ? 18.382 10.259 -4.979 1.00 55.53 98 ASN A C 1
ATOM 769 O O . ASN A 1 98 ? 17.948 9.147 -4.704 1.00 55.53 98 ASN A O 1
ATOM 773 N N . ASP A 1 99 ? 19.667 10.418 -5.309 1.00 52.47 99 ASP A N 1
ATOM 774 C CA . ASP A 1 99 ? 20.520 9.218 -5.442 1.00 52.47 99 ASP A CA 1
ATOM 775 C C . ASP A 1 99 ? 21.964 9.395 -4.965 1.00 52.47 99 ASP A C 1
ATOM 777 O O . ASP A 1 99 ? 22.877 8.836 -5.565 1.00 52.47 99 ASP A O 1
ATOM 781 N N . GLU A 1 100 ? 22.202 10.178 -3.901 1.00 51.66 100 GLU A N 1
ATOM 782 C CA . GLU A 1 100 ? 23.572 10.272 -3.366 1.00 51.66 100 GLU A CA 1
ATOM 783 C C . GLU A 1 100 ? 23.749 10.527 -1.859 1.00 51.66 100 GLU A C 1
ATOM 785 O O . GLU A 1 100 ? 24.878 10.757 -1.455 1.00 51.66 100 GLU A O 1
ATOM 790 N N . ASP A 1 101 ? 22.719 10.405 -1.008 1.00 51.47 101 ASP A N 1
ATOM 791 C CA . ASP A 1 101 ? 22.899 10.454 0.462 1.00 51.47 101 ASP A CA 1
ATOM 792 C C . ASP A 1 101 ? 21.780 9.691 1.226 1.00 51.47 101 ASP A C 1
ATOM 794 O O . ASP A 1 101 ? 21.197 10.195 2.183 1.00 51.47 101 ASP A O 1
ATOM 798 N N . GLU A 1 102 ? 21.465 8.447 0.834 1.00 54.00 102 GLU A N 1
ATOM 799 C CA . GLU A 1 102 ? 20.542 7.533 1.563 1.00 54.00 102 GLU A CA 1
ATOM 800 C C . GLU A 1 102 ? 21.106 7.023 2.920 1.00 54.00 102 GLU A C 1
ATOM 802 O O . GLU A 1 102 ? 20.809 5.917 3.364 1.00 54.00 102 GLU A O 1
ATOM 807 N N . GLU A 1 103 ? 21.929 7.830 3.595 1.00 52.75 103 GLU A N 1
ATOM 808 C CA . GLU A 1 103 ? 22.396 7.615 4.974 1.00 52.75 103 GLU A CA 1
ATOM 809 C C . GLU A 1 103 ? 22.376 8.918 5.807 1.00 52.75 103 GLU A C 1
ATOM 811 O O . GLU A 1 103 ? 22.926 8.949 6.906 1.00 52.75 103 GLU A O 1
ATOM 816 N N . GLN A 1 104 ? 21.772 10.012 5.313 1.00 52.66 104 GLN A N 1
ATOM 817 C CA . GLN A 1 104 ? 21.456 11.158 6.174 1.00 52.66 104 GLN A CA 1
ATOM 818 C C . GLN A 1 104 ? 20.195 10.830 6.966 1.00 52.66 104 GLN A C 1
ATOM 820 O O . GLN A 1 104 ? 19.181 10.459 6.376 1.00 52.66 104 GLN A O 1
ATOM 825 N N . ASP A 1 105 ? 20.311 10.926 8.292 1.00 58.62 105 ASP A N 1
ATOM 826 C CA . ASP A 1 105 ? 19.294 10.614 9.293 1.00 58.62 105 ASP A CA 1
ATOM 827 C C . ASP A 1 105 ? 17.870 10.840 8.757 1.00 58.62 105 ASP A C 1
ATOM 829 O O . ASP A 1 105 ? 17.514 11.944 8.340 1.00 58.62 105 ASP A O 1
ATOM 833 N N . GLU A 1 106 ? 17.047 9.785 8.756 1.00 64.12 106 GLU A N 1
ATOM 834 C CA . GLU A 1 106 ? 15.682 9.789 8.199 1.00 64.12 106 GLU A CA 1
ATOM 835 C C . GLU A 1 106 ? 14.835 10.970 8.732 1.00 64.12 106 GLU A C 1
ATOM 837 O O . GLU A 1 106 ? 13.949 11.480 8.044 1.00 64.12 106 GLU A O 1
ATOM 842 N N . GLU A 1 107 ? 15.160 11.478 9.924 1.00 63.47 107 GLU A N 1
ATOM 843 C CA . GLU A 1 107 ? 14.585 12.686 10.519 1.00 63.47 107 GLU A CA 1
ATOM 844 C C . GLU A 1 107 ? 14.867 13.972 9.719 1.00 63.47 107 GLU A C 1
ATOM 846 O O . GLU A 1 107 ? 13.962 14.786 9.500 1.00 63.47 107 GLU A O 1
ATOM 851 N N . GLU A 1 108 ? 16.102 14.164 9.254 1.00 70.75 108 GLU A N 1
ATOM 852 C CA . GLU A 1 108 ? 16.493 15.346 8.484 1.00 70.75 108 GLU A CA 1
ATOM 853 C C . GLU A 1 108 ? 15.811 15.347 7.113 1.00 70.75 108 GLU A C 1
ATOM 855 O O . GLU A 1 108 ? 15.318 16.387 6.664 1.00 70.75 108 GLU A O 1
ATOM 860 N N . THR A 1 109 ? 15.688 14.172 6.488 1.00 79.94 109 THR A N 1
ATOM 861 C CA . THR A 1 109 ? 14.995 14.015 5.199 1.00 79.94 109 THR A CA 1
ATOM 862 C C . THR A 1 109 ? 13.509 14.378 5.308 1.00 79.94 109 THR A C 1
ATOM 864 O O . THR A 1 109 ? 12.998 15.164 4.506 1.00 79.94 109 THR A O 1
ATOM 867 N N . HIS A 1 110 ? 12.836 13.938 6.378 1.00 82.88 110 HIS A N 1
ATOM 868 C CA . HIS A 1 110 ? 11.431 14.255 6.631 1.00 82.88 110 HIS A CA 1
ATOM 869 C C . HIS A 1 110 ? 11.201 15.763 6.835 1.00 82.88 110 HIS A C 1
ATOM 871 O O . HIS A 1 110 ? 10.260 16.349 6.288 1.00 82.88 110 HIS A O 1
ATOM 877 N N . ALA A 1 111 ? 12.085 16.434 7.579 1.00 84.94 111 ALA A N 1
ATOM 878 C CA . ALA A 1 111 ? 12.003 17.879 7.779 1.00 84.94 111 ALA A CA 1
ATOM 879 C C . ALA A 1 111 ? 12.191 18.666 6.467 1.00 84.94 111 ALA A C 1
ATOM 881 O O . ALA A 1 111 ? 11.521 19.686 6.247 1.00 84.94 111 ALA A O 1
ATOM 882 N N . MET A 1 112 ? 13.075 18.197 5.579 1.00 86.38 112 MET A N 1
ATOM 883 C CA . MET A 1 112 ? 13.270 18.806 4.261 1.00 86.38 112 MET A CA 1
ATOM 884 C C . MET A 1 112 ? 12.032 18.649 3.370 1.00 86.38 112 MET A C 1
ATOM 886 O O . MET A 1 112 ? 11.621 19.628 2.736 1.00 86.38 112 MET A O 1
ATOM 890 N N . ASP A 1 113 ? 11.389 17.484 3.377 1.00 86.50 113 ASP A N 1
ATOM 891 C CA . ASP A 1 113 ? 10.173 17.217 2.600 1.00 86.50 113 ASP A CA 1
ATOM 892 C C . ASP A 1 113 ? 8.997 18.101 3.031 1.00 86.50 113 ASP A C 1
ATOM 894 O O . ASP A 1 113 ? 8.301 18.683 2.192 1.00 86.50 113 ASP A O 1
ATOM 898 N N . LEU A 1 114 ? 8.814 18.308 4.340 1.00 88.38 114 LEU A N 1
ATOM 899 C CA . LEU A 1 114 ? 7.799 19.229 4.862 1.00 88.38 114 LEU A CA 1
ATOM 900 C C . LEU A 1 114 ? 8.033 20.676 4.397 1.00 88.38 114 LEU A C 1
ATOM 902 O O . LEU A 1 114 ? 7.083 21.393 4.056 1.00 88.38 114 LEU A O 1
ATOM 906 N N . ALA A 1 115 ? 9.294 21.111 4.336 1.00 88.06 115 ALA A N 1
ATOM 907 C CA . ALA A 1 115 ? 9.652 22.438 3.843 1.00 88.06 115 ALA A CA 1
ATOM 908 C C . ALA A 1 115 ? 9.426 22.583 2.327 1.00 88.06 115 ALA A C 1
ATOM 910 O O . ALA A 1 115 ? 9.088 23.675 1.855 1.00 88.06 115 ALA A O 1
ATOM 911 N N . GLN A 1 116 ? 9.598 21.505 1.557 1.00 91.94 116 GLN A N 1
ATOM 912 C CA . GLN A 1 116 ? 9.246 21.482 0.138 1.00 91.94 116 GLN A CA 1
ATOM 913 C C . GLN A 1 116 ? 7.730 21.545 -0.048 1.00 91.94 116 GLN A C 1
ATOM 915 O O . GLN A 1 116 ? 7.259 22.385 -0.815 1.00 91.94 116 GLN A O 1
ATOM 920 N N . LEU A 1 117 ? 6.967 20.767 0.724 1.00 89.44 117 LEU A N 1
ATOM 921 C CA . LEU A 1 117 ? 5.506 20.733 0.665 1.00 89.44 117 LEU A CA 1
ATOM 922 C C . LEU A 1 117 ? 4.885 22.110 0.920 1.00 89.44 117 LEU A C 1
ATOM 924 O O . LEU A 1 117 ? 3.991 22.530 0.190 1.00 89.44 117 LEU A O 1
ATOM 928 N N . GLN A 1 118 ? 5.411 22.862 1.890 1.00 91.38 118 GLN A N 1
ATOM 929 C CA . GLN A 1 118 ? 4.965 24.232 2.155 1.00 91.38 118 GLN A CA 1
ATOM 930 C C . GLN A 1 118 ? 5.174 25.172 0.951 1.00 91.38 118 GLN A C 1
ATOM 932 O O . GLN A 1 118 ? 4.398 26.112 0.757 1.00 91.38 118 GLN A O 1
ATOM 937 N N . LYS A 1 119 ? 6.226 24.951 0.150 1.00 91.44 119 LYS A N 1
ATOM 938 C CA . LYS A 1 119 ? 6.551 25.771 -1.029 1.00 91.44 119 LYS A CA 1
ATOM 939 C C . LYS A 1 119 ? 5.775 25.337 -2.268 1.00 91.44 119 LYS A C 1
ATOM 941 O O . LYS A 1 119 ? 5.361 26.199 -3.041 1.00 91.44 119 LYS A O 1
ATOM 946 N N . THR A 1 120 ? 5.611 24.033 -2.475 1.00 94.88 120 THR A N 1
ATOM 947 C CA . THR A 1 120 ? 4.950 23.476 -3.660 1.00 94.88 120 THR A CA 1
ATOM 948 C C . THR A 1 120 ? 3.431 23.498 -3.532 1.00 94.88 120 THR A C 1
ATOM 950 O O . THR A 1 120 ? 2.756 23.795 -4.515 1.00 94.88 120 THR A O 1
ATOM 953 N N . ASP A 1 121 ? 2.893 23.219 -2.339 1.00 96.19 121 ASP A N 1
ATOM 954 C CA . ASP A 1 121 ? 1.453 23.171 -2.072 1.00 96.19 121 ASP A CA 1
ATOM 955 C C . ASP A 1 121 ? 1.084 23.726 -0.673 1.00 96.19 121 ASP A C 1
ATOM 957 O O . ASP A 1 121 ? 0.916 22.984 0.306 1.00 96.19 121 ASP A O 1
ATOM 961 N N . PRO A 1 122 ? 0.907 25.056 -0.554 1.00 93.69 122 PRO A N 1
ATOM 962 C CA . PRO A 1 122 ? 0.542 25.684 0.712 1.00 93.69 122 PRO A CA 1
ATOM 963 C C . PRO A 1 122 ? -0.894 25.368 1.158 1.00 93.69 122 PRO A C 1
ATOM 965 O O . PRO A 1 122 ? -1.189 25.463 2.352 1.00 93.69 122 PRO A O 1
ATOM 968 N N . GLU A 1 123 ? -1.801 25.013 0.238 1.00 94.44 123 GLU A N 1
ATOM 969 C CA . GLU A 1 123 ? -3.179 24.651 0.593 1.00 94.44 123 GLU A CA 1
ATOM 970 C C . GLU A 1 123 ? -3.216 23.278 1.261 1.00 94.44 123 GLU A C 1
ATOM 972 O O . GLU A 1 123 ? -3.865 23.117 2.299 1.00 94.44 123 GLU A O 1
ATOM 977 N N . PHE A 1 124 ? -2.468 22.314 0.722 1.00 93.88 124 PHE A N 1
ATOM 978 C CA . PHE A 1 124 ? -2.337 20.992 1.319 1.00 93.88 124 PHE A CA 1
ATOM 979 C C . PHE A 1 124 ? -1.595 21.037 2.658 1.00 93.88 124 PHE A C 1
ATOM 981 O O . PHE A 1 124 ? -2.066 20.448 3.630 1.00 93.88 124 PHE A O 1
ATOM 988 N N . TYR A 1 125 ? -0.511 21.815 2.764 1.00 93.00 125 TYR A N 1
ATOM 989 C CA . TYR A 1 125 ? 0.179 22.016 4.043 1.00 93.00 125 TYR A CA 1
ATOM 990 C C . TYR A 1 125 ? -0.759 22.600 5.116 1.00 93.00 125 TYR A C 1
ATOM 992 O O . TYR A 1 125 ? -0.783 22.135 6.256 1.00 93.00 125 TYR A O 1
ATOM 1000 N N . LYS A 1 126 ? -1.612 23.567 4.751 1.00 95.31 126 LYS A N 1
ATOM 1001 C CA . LYS A 1 126 ? -2.633 24.116 5.656 1.00 95.31 126 LYS A CA 1
ATOM 1002 C C . LYS A 1 126 ? -3.707 23.087 6.029 1.00 95.31 126 LYS A C 1
ATOM 1004 O O . LYS A 1 126 ? -4.126 23.033 7.183 1.00 95.31 126 LYS A O 1
ATOM 1009 N N . TYR A 1 127 ? -4.157 22.272 5.077 1.00 94.75 127 TYR A N 1
ATOM 1010 C CA . TYR A 1 127 ? -5.103 21.190 5.352 1.00 94.75 127 TYR A CA 1
ATOM 1011 C C . TYR A 1 127 ? -4.529 20.199 6.370 1.00 94.75 127 TYR A C 1
ATOM 1013 O O . TYR A 1 127 ? -5.230 19.815 7.307 1.00 94.75 127 TYR A O 1
ATOM 1021 N N . LEU A 1 128 ? -3.246 19.864 6.235 1.00 93.50 128 LEU A N 1
ATOM 1022 C CA . LEU A 1 128 ? -2.521 19.022 7.179 1.00 93.50 128 LEU A CA 1
ATOM 1023 C C . LEU A 1 128 ? -2.464 19.673 8.571 1.00 93.50 128 LEU A C 1
ATOM 1025 O O . LEU A 1 128 ? -2.854 19.058 9.552 1.00 93.50 128 LEU A O 1
ATOM 1029 N N . GLN A 1 129 ? -2.160 20.971 8.670 1.00 92.00 129 GLN A N 1
ATOM 1030 C CA . GLN A 1 129 ? -2.206 21.696 9.953 1.00 92.00 129 GLN A CA 1
ATOM 1031 C C . GLN A 1 129 ? -3.580 21.679 10.648 1.00 92.00 129 GLN A C 1
ATOM 1033 O O . GLN A 1 129 ? -3.656 21.745 11.880 1.00 92.00 129 GLN A O 1
ATOM 1038 N N . GLU A 1 130 ? -4.674 21.668 9.885 1.00 95.44 130 GLU A N 1
ATOM 1039 C CA . G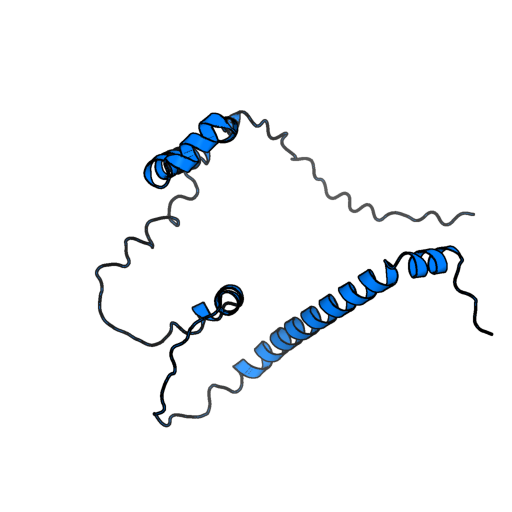LU A 1 130 ? -6.037 21.694 10.427 1.00 95.44 130 GLU A CA 1
ATOM 1040 C C . GLU A 1 130 ? -6.578 20.296 10.760 1.00 95.44 130 GLU A C 1
ATOM 1042 O O . GLU A 1 130 ? -7.381 20.175 11.686 1.00 95.44 130 GLU A O 1
ATOM 1047 N N . ASN A 1 131 ? -6.149 19.259 10.033 1.00 95.69 131 ASN A N 1
ATOM 1048 C CA . ASN A 1 131 ? -6.750 17.922 10.104 1.00 95.69 131 ASN A CA 1
ATOM 1049 C C . ASN A 1 131 ? -5.801 16.841 10.632 1.00 95.69 131 ASN A C 1
ATOM 1051 O O . ASN A 1 131 ? -6.285 15.881 11.223 1.00 95.69 131 ASN A O 1
ATOM 1055 N N . ASP A 1 132 ? -4.492 16.984 10.428 1.00 92.75 132 ASP A N 1
ATOM 1056 C CA . ASP A 1 132 ? -3.499 15.960 10.750 1.00 92.75 132 ASP A CA 1
ATOM 1057 C C . ASP A 1 132 ? -2.131 16.579 11.096 1.00 92.75 132 ASP A C 1
ATOM 1059 O O . ASP A 1 132 ? -1.224 16.699 10.271 1.00 92.75 132 ASP A O 1
ATOM 1063 N N . ARG A 1 133 ? -1.999 17.027 12.348 1.00 90.38 133 ARG A N 1
ATOM 1064 C CA . ARG A 1 133 ? -0.747 17.610 12.860 1.00 90.38 133 ARG A CA 1
ATOM 1065 C C . ARG A 1 133 ? 0.285 16.559 13.237 1.00 90.38 133 ARG A C 1
ATOM 1067 O O . ARG A 1 133 ? 1.462 16.889 13.299 1.00 90.38 133 ARG A O 1
ATOM 1074 N N . GLU A 1 134 ? -0.150 15.324 13.469 1.00 85.88 134 GLU A N 1
ATOM 1075 C CA . GLU A 1 134 ? 0.733 14.214 13.829 1.00 85.88 134 GLU A CA 1
ATOM 1076 C C . GLU A 1 134 ? 1.705 13.922 12.687 1.00 85.88 134 GLU A C 1
ATOM 1078 O O . GLU A 1 134 ? 2.871 13.645 12.937 1.00 85.88 134 GLU A O 1
ATOM 1083 N N . LEU A 1 135 ? 1.267 14.107 11.438 1.00 86.88 135 LEU A N 1
ATOM 1084 C CA . LEU A 1 135 ? 2.145 13.973 10.280 1.00 86.88 135 LEU A CA 1
ATOM 1085 C C . LEU A 1 135 ? 3.184 15.106 10.168 1.00 86.88 135 LEU A C 1
ATOM 1087 O O . LEU A 1 135 ? 4.274 14.891 9.655 1.00 86.88 135 LEU A O 1
ATOM 1091 N N . LEU A 1 136 ? 2.872 16.310 10.662 1.00 87.69 136 LEU A N 1
ATOM 1092 C CA . LEU A 1 136 ? 3.817 17.437 10.684 1.00 87.69 136 LEU A CA 1
ATOM 1093 C C . LEU A 1 136 ? 4.822 17.343 11.835 1.00 87.69 136 LEU A C 1
ATOM 1095 O O . LEU A 1 136 ? 5.949 17.812 11.710 1.00 87.69 136 LEU A O 1
ATOM 1099 N N . GLU A 1 137 ? 4.392 16.783 12.962 1.00 85.69 137 GLU A N 1
ATOM 1100 C CA . GLU A 1 137 ? 5.185 16.633 14.185 1.00 85.69 137 GLU A CA 1
ATOM 1101 C C . GLU A 1 137 ? 5.771 15.220 14.318 1.00 85.69 137 GLU A C 1
ATOM 1103 O O . GLU A 1 137 ? 6.252 14.858 15.391 1.00 85.69 137 GLU A O 1
ATOM 1108 N N . PHE A 1 138 ? 5.733 14.427 13.244 1.00 86.38 138 PHE A N 1
ATOM 1109 C CA . PHE A 1 138 ? 6.210 13.053 13.233 1.00 86.38 138 PHE A CA 1
ATOM 1110 C C . PHE A 1 138 ? 7.699 13.005 13.584 1.00 86.38 138 PHE A C 1
ATOM 1112 O O . PHE A 1 138 ? 8.546 13.511 12.845 1.00 86.38 138 PHE A O 1
ATOM 1119 N N . LYS A 1 139 ? 7.993 12.391 14.732 1.00 79.12 139 LYS A N 1
ATOM 1120 C CA . LYS A 1 139 ? 9.345 12.150 15.228 1.00 79.12 139 LYS A CA 1
ATOM 1121 C C . LYS A 1 139 ? 9.612 10.651 15.221 1.00 79.12 139 LYS A C 1
ATOM 1123 O O . LYS A 1 139 ? 9.023 9.946 16.045 1.00 79.12 139 LYS A O 1
ATOM 1128 N N . PRO A 1 140 ? 10.489 10.156 14.336 1.00 71.69 140 PRO A N 1
ATOM 1129 C CA . PRO A 1 140 ? 10.810 8.735 14.291 1.00 71.69 140 PRO A CA 1
ATOM 1130 C C . PRO A 1 140 ? 11.431 8.244 15.609 1.00 71.69 140 PRO A C 1
ATOM 1132 O O . PRO A 1 140 ? 11.165 7.117 16.004 1.00 71.69 140 PRO A O 1
ATOM 1135 N N . GLU A 1 141 ? 12.150 9.103 16.345 1.00 69.50 141 GLU A N 1
ATOM 1136 C CA . GLU A 1 141 ? 12.738 8.781 17.657 1.00 69.50 141 GLU A CA 1
ATOM 1137 C C . GLU A 1 141 ? 11.709 8.486 18.765 1.00 69.50 141 GLU A C 1
ATOM 1139 O O . GLU A 1 141 ? 12.009 7.766 19.715 1.00 69.50 141 GLU A O 1
ATOM 1144 N N . GLU A 1 142 ? 10.507 9.068 18.685 1.00 65.56 142 GLU A N 1
ATOM 1145 C CA . GLU A 1 142 ? 9.448 8.871 19.689 1.00 65.56 142 GLU A CA 1
ATOM 1146 C C . GLU A 1 142 ? 8.605 7.623 19.391 1.00 65.56 142 GLU A C 1
ATOM 1148 O O . GLU A 1 142 ? 7.908 7.109 20.269 1.00 65.56 142 GLU A O 1
ATOM 1153 N N . MET A 1 143 ? 8.707 7.087 18.170 1.00 63.88 143 MET A N 1
ATOM 1154 C CA . MET A 1 143 ? 8.259 5.731 17.902 1.00 63.88 143 MET A CA 1
ATOM 1155 C C . MET A 1 143 ? 9.290 4.769 18.482 1.00 63.88 143 MET A C 1
ATOM 1157 O O . MET A 1 143 ? 10.282 4.428 17.846 1.00 63.88 143 MET A O 1
ATOM 1161 N N . GLU A 1 144 ? 9.040 4.334 19.717 1.00 54.50 144 GLU A N 1
ATOM 1162 C CA . GLU A 1 144 ? 9.692 3.173 20.320 1.00 54.50 144 GLU A CA 1
ATOM 1163 C C . GLU A 1 144 ? 9.377 1.961 19.430 1.00 54.50 144 GLU A C 1
ATOM 1165 O O . GLU A 1 144 ? 8.349 1.297 19.569 1.00 54.50 144 GLU A O 1
ATOM 1170 N N . PHE A 1 145 ? 10.233 1.721 18.435 1.00 55.69 145 PHE A N 1
ATOM 1171 C CA . PHE A 1 145 ? 10.326 0.428 17.789 1.00 55.69 145 PHE A CA 1
ATOM 1172 C C . PHE A 1 145 ? 10.757 -0.526 18.901 1.00 55.69 145 PHE A C 1
ATOM 1174 O O . PHE A 1 145 ? 11.923 -0.534 19.293 1.00 55.69 145 PHE A O 1
ATOM 1181 N N . GLU A 1 146 ? 9.806 -1.265 19.481 1.00 49.47 146 GLU A N 1
ATOM 1182 C CA . GLU A 1 146 ? 10.148 -2.489 20.196 1.00 49.47 146 GLU A CA 1
ATOM 1183 C C . GLU A 1 146 ? 11.009 -3.291 19.222 1.00 49.47 146 GLU A C 1
ATOM 1185 O O . GLU A 1 146 ? 10.553 -3.683 18.148 1.00 49.47 146 GLU A O 1
ATOM 1190 N N . ASP A 1 147 ? 12.290 -3.386 19.560 1.00 46.22 147 ASP A N 1
ATOM 1191 C CA . ASP A 1 147 ? 13.318 -4.078 18.808 1.00 46.22 147 ASP A CA 1
ATOM 1192 C C . ASP A 1 147 ? 12.851 -5.533 18.653 1.00 46.22 147 ASP A C 1
ATOM 1194 O O . ASP A 1 147 ? 12.994 -6.356 19.559 1.00 46.22 147 ASP A O 1
ATOM 1198 N N . ASP A 1 148 ? 12.195 -5.842 17.533 1.00 49.03 148 ASP A N 1
ATOM 1199 C CA . ASP A 1 148 ? 11.729 -7.180 17.156 1.00 49.03 148 ASP A CA 1
ATOM 1200 C C . ASP A 1 148 ? 12.950 -8.039 16.736 1.00 49.03 148 ASP A C 1
ATOM 1202 O O . ASP A 1 148 ? 12.971 -8.699 15.694 1.00 49.03 148 ASP A O 1
ATOM 1206 N N . GLU A 1 149 ? 13.998 -8.057 17.570 1.00 47.94 149 GLU A N 1
ATOM 1207 C CA . GLU A 1 149 ? 15.159 -8.949 17.468 1.00 47.94 149 GLU A CA 1
ATOM 1208 C C . GLU A 1 149 ? 14.804 -10.420 17.782 1.00 47.94 149 GLU A C 1
ATOM 1210 O O . GLU A 1 149 ? 15.683 -11.279 17.734 1.00 47.94 149 GLU A O 1
ATOM 1215 N N . ASP A 1 150 ? 13.532 -10.758 18.045 1.00 46.56 150 ASP A N 1
ATOM 1216 C CA . ASP A 1 150 ? 13.108 -12.114 18.443 1.00 46.56 150 ASP A CA 1
ATOM 1217 C C . ASP A 1 150 ? 12.131 -12.802 17.467 1.00 46.56 150 ASP A C 1
ATOM 1219 O O . ASP A 1 150 ? 11.349 -13.680 17.837 1.00 46.56 150 ASP A O 1
ATOM 1223 N N . MET A 1 151 ? 12.194 -12.473 16.172 1.00 45.78 151 MET A N 1
ATOM 1224 C CA . MET A 1 151 ? 11.572 -13.298 15.123 1.00 45.78 151 MET A CA 1
ATOM 1225 C C . MET A 1 151 ? 12.449 -14.519 14.790 1.00 45.78 151 MET A C 1
ATOM 1227 O O . MET A 1 151 ? 12.886 -14.719 13.652 1.00 45.78 151 MET A O 1
ATOM 1231 N N . GLU A 1 152 ? 12.708 -15.359 15.798 1.00 44.16 152 GLU A N 1
ATOM 1232 C CA . GLU A 1 152 ? 13.267 -16.695 15.606 1.00 44.16 152 GLU A CA 1
ATOM 1233 C C . GLU A 1 152 ? 12.283 -17.533 14.764 1.00 44.16 152 GLU A C 1
ATOM 1235 O O . GLU A 1 152 ? 11.091 -17.649 15.062 1.00 44.16 152 GLU A O 1
ATOM 1240 N N . ASP A 1 153 ? 12.802 -18.092 13.667 1.00 51.38 153 ASP A N 1
ATOM 1241 C CA . ASP A 1 153 ? 12.142 -18.939 12.667 1.00 51.38 153 ASP A CA 1
ATOM 1242 C C . ASP A 1 153 ? 11.447 -20.162 13.300 1.00 51.38 153 ASP A C 1
ATOM 1244 O O . ASP A 1 153 ? 11.924 -21.298 13.248 1.00 51.38 153 ASP A O 1
ATOM 1248 N N . THR A 1 154 ? 10.269 -19.955 13.889 1.00 51.25 154 THR A N 1
ATOM 1249 C CA . THR A 1 154 ? 9.379 -21.034 14.320 1.00 51.25 154 THR A CA 1
ATOM 1250 C C . THR A 1 154 ? 8.557 -21.506 13.130 1.00 51.25 154 THR A C 1
ATOM 1252 O O . THR A 1 154 ? 7.364 -21.251 12.968 1.00 51.25 154 THR A O 1
ATOM 1255 N N . ASN A 1 155 ? 9.218 -22.280 12.272 1.00 56.19 155 ASN A N 1
ATOM 1256 C CA . ASN A 1 155 ? 8.595 -23.105 11.243 1.00 56.19 155 ASN A CA 1
ATOM 1257 C C . ASN A 1 155 ? 7.814 -24.277 11.887 1.00 56.19 155 ASN A C 1
ATOM 1259 O O . ASN A 1 155 ? 8.072 -25.457 11.622 1.00 56.19 155 ASN A O 1
ATOM 1263 N N . GLU A 1 156 ? 6.848 -23.967 12.756 1.00 57.09 156 GLU A N 1
ATOM 1264 C CA . GLU A 1 156 ? 5.898 -24.920 13.315 1.00 57.09 156 GLU A CA 1
ATOM 1265 C C . GLU A 1 156 ? 4.827 -25.231 12.270 1.00 57.09 156 GLU A C 1
ATOM 1267 O O . GLU A 1 156 ? 3.772 -24.606 12.151 1.00 57.09 156 GLU A O 1
ATOM 1272 N N . LYS A 1 157 ? 5.105 -26.259 11.468 1.00 61.88 157 LYS A N 1
ATOM 1273 C CA . LYS A 1 157 ? 4.074 -26.915 10.664 1.00 61.88 157 LYS A CA 1
ATOM 1274 C C . LYS A 1 157 ? 2.986 -27.420 11.620 1.00 61.88 157 LYS A C 1
ATOM 1276 O O . LYS A 1 157 ? 3.308 -28.230 12.491 1.00 61.88 157 LYS A O 1
ATOM 1281 N N . PRO A 1 158 ? 1.708 -27.041 11.445 1.00 66.31 158 PRO A N 1
ATOM 1282 C CA . PRO A 1 158 ? 0.649 -27.535 12.310 1.00 66.31 158 PRO A CA 1
ATOM 1283 C C . PRO A 1 158 ? 0.521 -29.052 12.137 1.00 66.31 158 PRO A C 1
ATOM 1285 O O . PRO A 1 158 ? 0.120 -29.548 11.079 1.00 66.31 158 PRO A O 1
ATOM 1288 N N . VAL A 1 159 ? 0.871 -29.800 13.183 1.00 63.56 159 VAL A N 1
ATOM 1289 C CA . VAL A 1 159 ? 0.534 -31.219 13.309 1.00 63.56 159 VAL A CA 1
ATOM 1290 C C . VAL A 1 159 ? -0.974 -31.322 13.503 1.00 63.56 159 VAL A C 1
ATOM 1292 O O . VAL A 1 159 ? -1.510 -31.058 14.574 1.00 63.56 159 VAL A O 1
ATOM 1295 N N . LEU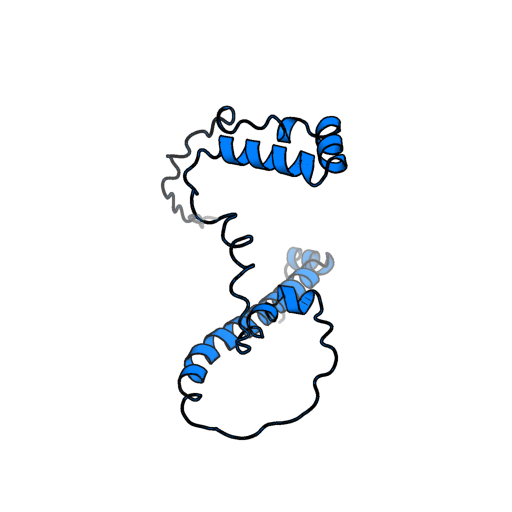 A 1 160 ? -1.673 -31.693 12.431 1.00 60.38 160 LEU A N 1
ATOM 1296 C CA . LEU A 1 160 ? -3.059 -32.136 12.503 1.00 60.38 160 LEU A CA 1
ATOM 1297 C C . LEU A 1 160 ? -3.082 -33.444 13.298 1.00 60.38 160 LEU A C 1
ATOM 1299 O O . LEU A 1 160 ? -2.751 -34.503 12.764 1.00 60.38 160 LEU A O 1
ATOM 1303 N N . THR A 1 161 ? -3.453 -33.370 14.573 1.00 64.12 161 THR A N 1
ATOM 1304 C CA . THR A 1 161 ? -3.794 -34.543 15.371 1.00 64.12 161 THR A CA 1
ATOM 1305 C C . THR A 1 161 ? -5.015 -35.204 14.738 1.00 64.12 161 THR A C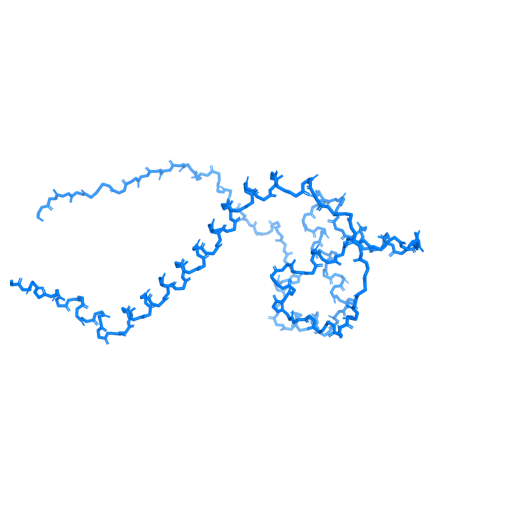 1
ATOM 1307 O O . THR A 1 161 ? -6.150 -34.747 14.848 1.00 64.12 161 THR A O 1
ATOM 1310 N N . SER A 1 162 ? -4.776 -36.274 13.985 1.00 60.03 162 SER A N 1
ATOM 1311 C CA . SER A 1 162 ? -5.829 -37.170 13.532 1.00 60.03 162 SER A CA 1
ATOM 1312 C C . SER A 1 162 ? -6.192 -38.100 14.682 1.00 60.03 162 SER A C 1
ATOM 1314 O O . SER A 1 162 ? -5.672 -39.211 14.767 1.00 60.03 162 SER A O 1
ATOM 1316 N N . GLU A 1 163 ? -7.073 -37.645 15.564 1.00 55.78 163 GLU A N 1
ATOM 1317 C CA . GLU A 1 163 ? -7.799 -38.536 16.457 1.00 55.78 163 GLU A CA 1
ATOM 1318 C C . GLU A 1 163 ? -9.249 -38.059 16.585 1.00 55.78 163 GLU A C 1
ATOM 1320 O O . GLU A 1 163 ? -9.504 -36.867 16.771 1.00 55.78 163 GLU A O 1
ATOM 1325 N N . ILE A 1 164 ? -10.154 -39.044 16.490 1.00 46.50 164 ILE A N 1
ATOM 1326 C CA . ILE A 1 164 ? -11.631 -39.015 16.496 1.00 46.50 164 ILE A CA 1
ATOM 1327 C C . ILE A 1 164 ? -12.291 -38.978 15.108 1.00 46.50 164 ILE A C 1
ATOM 1329 O O . ILE A 1 164 ? -12.356 -37.916 14.451 1.00 46.50 164 ILE A O 1
#

InterPro domains:
  IPR005343 Nucleolar complex protein 2 [PTHR12687] (4-156)

Foldseek 3Di:
DDDDPDPVVVVCVVVCVVVVVVVVVVVVVVVVVVVVVVVVVVVVVVVPPPDDDDDDDDDDDDPPPDDVVCVVVCVVVVPPPDDDDDDPPPPCVPVVPPPDCPPDPPVVVLQVVLVVCCVPPVPVNVVCVVPPCCSVVPDPVVPPPPPVPPPDPPPPDDDPPPDD

Radius of gyration: 28.52 Å; Cα contacts (8 Å, |Δi|>4): 23; chains: 1; bounding box: 50×68×66 Å

Sequence (164 aa):
MGKKAAKSTRKFAKSGELKRTIQARRKFKAVKAKTQARKGQRGVRMSMTRRKKRRKKTSRVPPIAKTVDDLLNGDLMDEQGDDESDDEEDAESLASMNDEDEEQDEEETHAMDLAQLQKTDPEFYKYLQENDRELLEFKPEEMEFEDDEDMEDTNEKPVLTSEI

Solvent-accessible surface area (backbone atoms only — not comparable to full-atom values): 11107 Å² total; per-residue (Å²): 133,84,80,75,77,52,73,66,61,55,49,42,54,70,70,44,53,50,59,52,52,52,51,52,52,50,53,51,50,53,52,52,51,53,54,50,52,52,62,61,44,60,74,58,53,76,77,65,68,92,76,73,76,91,84,84,88,90,81,88,84,74,89,80,78,77,49,74,66,41,58,76,70,50,57,64,72,76,74,74,83,88,79,93,71,95,69,96,82,80,67,67,81,76,67,71,73,84,81,85,64,101,77,60,58,70,66,60,54,53,57,52,52,54,58,45,39,49,71,77,36,53,66,58,46,49,48,32,66,75,75,42,50,63,75,76,66,64,51,72,85,75,54,76,70,77,79,75,85,74,78,70,88,75,82,72,74,82,78,78,79,89,75,136